Protein AF-A0A9P6T542-F1 (afdb_monomer)

Structure (mmCIF, N/CA/C/O backbone):
data_AF-A0A9P6T542-F1
#
_entry.id   AF-A0A9P6T542-F1
#
loop_
_atom_site.group_PDB
_atom_site.id
_atom_site.type_symbol
_atom_site.label_atom_id
_atom_site.label_alt_id
_atom_site.label_comp_id
_atom_site.label_asym_id
_atom_site.label_entity_id
_atom_site.label_seq_id
_atom_site.pdbx_PDB_ins_code
_atom_site.Cartn_x
_atom_site.Cartn_y
_atom_site.Cartn_z
_atom_site.occupancy
_atom_site.B_iso_or_equiv
_atom_site.auth_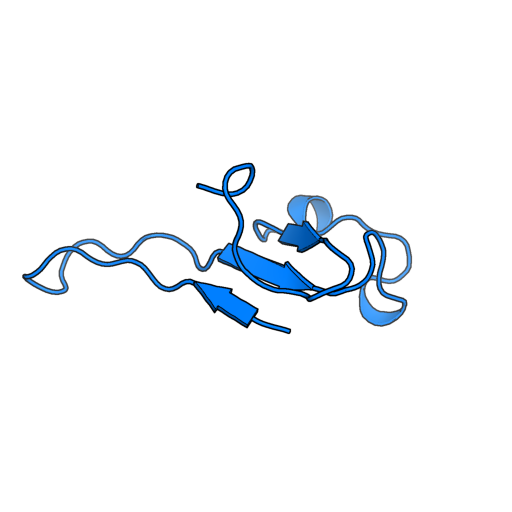seq_id
_atom_site.auth_comp_id
_atom_site.auth_asym_id
_atom_site.auth_atom_id
_atom_site.pdbx_PDB_model_num
ATOM 1 N N . VAL A 1 1 ? -1.577 4.546 4.071 1.00 92.12 1 VAL A N 1
ATOM 2 C CA . VAL A 1 1 ? -1.794 3.486 3.059 1.00 92.12 1 VAL A CA 1
ATOM 3 C C . VAL A 1 1 ? -0.511 3.366 2.276 1.00 92.12 1 VAL A C 1
ATOM 5 O O . VAL A 1 1 ? 0.085 4.399 2.001 1.00 92.12 1 VAL A O 1
ATOM 8 N N . THR A 1 2 ? -0.105 2.144 1.957 1.00 96.88 2 THR A N 1
ATOM 9 C CA . THR A 1 2 ? 1.110 1.847 1.193 1.00 96.88 2 THR A CA 1
ATOM 10 C C . THR A 1 2 ? 0.733 1.118 -0.088 1.00 96.88 2 THR A C 1
ATOM 12 O O . THR A 1 2 ? -0.172 0.286 -0.075 1.00 96.88 2 THR A O 1
ATOM 15 N N . PHE A 1 3 ? 1.431 1.431 -1.176 1.00 96.19 3 PHE A N 1
ATOM 16 C CA . PHE A 1 3 ? 1.308 0.756 -2.463 1.00 96.19 3 PHE A CA 1
ATOM 17 C C . PHE A 1 3 ? 2.651 0.115 -2.801 1.00 96.19 3 PHE A C 1
ATOM 19 O O . PHE A 1 3 ? 3.655 0.822 -2.880 1.00 96.19 3 PHE A O 1
ATOM 26 N N . ALA A 1 4 ? 2.677 -1.202 -2.998 1.00 95.06 4 ALA A N 1
ATOM 27 C CA . ALA A 1 4 ? 3.834 -1.871 -3.577 1.00 95.06 4 ALA A CA 1
ATOM 28 C C . ALA A 1 4 ? 3.603 -2.036 -5.080 1.00 95.06 4 ALA A C 1
ATOM 30 O O . ALA A 1 4 ? 2.636 -2.663 -5.519 1.00 95.06 4 ALA A O 1
ATOM 31 N N . LEU A 1 5 ? 4.483 -1.408 -5.856 1.00 95.38 5 LEU A N 1
ATOM 32 C CA . LEU A 1 5 ? 4.484 -1.444 -7.311 1.00 95.38 5 LEU A CA 1
ATOM 33 C C . LEU A 1 5 ? 5.638 -2.335 -7.756 1.00 95.38 5 LEU A C 1
ATOM 35 O O . LEU A 1 5 ? 6.776 -2.134 -7.333 1.00 95.38 5 LEU A O 1
ATOM 39 N N . THR A 1 6 ? 5.350 -3.310 -8.611 1.00 95.00 6 THR A N 1
ATOM 40 C CA . THR A 1 6 ? 6.348 -4.281 -9.059 1.00 95.00 6 THR A CA 1
ATOM 41 C C . THR A 1 6 ? 6.361 -4.354 -10.573 1.00 95.00 6 THR A C 1
ATOM 43 O O . THR A 1 6 ? 5.325 -4.489 -11.225 1.00 95.00 6 THR A O 1
ATOM 46 N N . CYS A 1 7 ? 7.560 -4.260 -11.134 1.00 97.69 7 CYS A N 1
ATOM 47 C CA . CYS A 1 7 ? 7.791 -4.335 -12.563 1.00 97.69 7 CYS A CA 1
ATOM 48 C C . CYS A 1 7 ? 9.122 -5.039 -12.840 1.00 97.69 7 CYS A C 1
ATOM 50 O O . CYS A 1 7 ? 10.041 -4.977 -12.024 1.00 97.69 7 CYS A O 1
ATOM 52 N N . ASN A 1 8 ? 9.240 -5.691 -13.998 1.00 97.06 8 ASN A N 1
ATOM 53 C CA . ASN A 1 8 ? 10.538 -6.160 -14.481 1.00 97.06 8 ASN A CA 1
ATOM 54 C C . ASN A 1 8 ? 11.468 -4.980 -14.828 1.00 97.06 8 ASN A C 1
ATOM 56 O O . ASN A 1 8 ? 11.007 -3.863 -15.067 1.00 97.06 8 ASN A O 1
ATOM 60 N N . ALA A 1 9 ? 12.776 -5.244 -14.921 1.00 97.25 9 ALA A N 1
ATOM 61 C CA . ALA A 1 9 ? 13.792 -4.222 -15.204 1.00 97.25 9 ALA A CA 1
ATOM 62 C C . ALA A 1 9 ? 13.542 -3.437 -16.509 1.00 97.25 9 ALA A C 1
ATOM 64 O O . ALA A 1 9 ? 13.895 -2.268 -16.605 1.00 97.25 9 ALA A O 1
ATOM 65 N N . LEU A 1 10 ? 12.904 -4.072 -17.498 1.00 97.19 10 LEU A N 1
ATOM 66 C CA . LEU A 1 10 ? 12.581 -3.468 -18.795 1.00 97.19 10 LEU A CA 1
ATOM 67 C C . LEU A 1 10 ? 11.301 -2.616 -18.791 1.00 97.19 10 LEU A C 1
ATOM 69 O O . LEU A 1 10 ? 10.990 -1.999 -19.803 1.00 97.19 10 LEU A O 1
ATOM 73 N N . GLY A 1 11 ? 10.507 -2.605 -17.717 1.00 95.44 11 GLY A N 1
ATOM 74 C CA . GLY A 1 11 ? 9.265 -1.823 -17.681 1.00 95.44 11 GLY A CA 1
ATOM 75 C C . GLY A 1 11 ? 8.059 -2.458 -18.396 1.00 95.44 11 GLY A C 1
ATOM 76 O O . GLY A 1 11 ? 6.958 -1.907 -18.348 1.00 95.44 11 GLY A O 1
ATOM 77 N N . THR A 1 12 ? 8.247 -3.591 -19.080 1.00 96.69 12 THR A N 1
ATOM 78 C CA . THR A 1 12 ? 7.257 -4.200 -19.988 1.00 96.69 12 THR A CA 1
ATOM 79 C C . THR A 1 12 ? 6.248 -5.106 -19.292 1.00 96.69 12 THR A C 1
ATOM 81 O O . THR A 1 12 ? 5.143 -5.287 -19.796 1.00 96.69 12 THR A O 1
ATOM 84 N N . LYS A 1 13 ? 6.604 -5.675 -18.137 1.00 97.31 13 LYS A N 1
ATOM 85 C CA . LYS A 1 13 ? 5.720 -6.520 -17.327 1.00 97.31 13 LYS A CA 1
ATOM 86 C C . LYS A 1 13 ? 5.505 -5.861 -15.978 1.00 97.31 13 LYS A C 1
ATOM 88 O O . LYS A 1 13 ? 6.411 -5.854 -15.147 1.00 97.31 13 LYS A O 1
ATOM 93 N N . LYS A 1 14 ? 4.300 -5.335 -15.777 1.00 97.00 14 LYS A N 1
ATOM 94 C CA . LYS A 1 14 ? 3.856 -4.696 -14.536 1.00 97.00 14 LYS A CA 1
ATOM 95 C C . LYS A 1 14 ? 2.868 -5.622 -13.843 1.00 97.00 14 LYS A C 1
ATOM 97 O O . LYS A 1 14 ? 1.962 -6.134 -14.495 1.00 97.00 14 LYS A O 1
ATOM 102 N N . LEU A 1 15 ? 3.064 -5.842 -12.550 1.00 94.62 15 LEU A N 1
ATOM 103 C CA . LEU A 1 15 ? 2.075 -6.518 -11.718 1.00 94.62 15 LEU A CA 1
ATOM 104 C C . LEU A 1 15 ? 1.031 -5.510 -11.239 1.00 94.62 15 LEU A C 1
ATOM 106 O O . LEU A 1 15 ? 1.291 -4.303 -11.195 1.00 94.62 15 LEU A O 1
ATOM 110 N N . GLU A 1 16 ? -0.147 -6.009 -1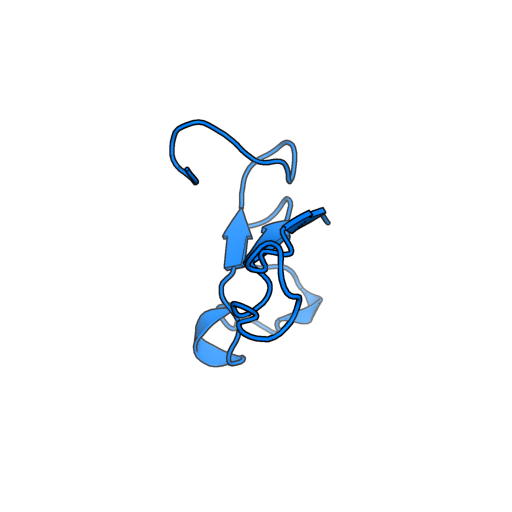0.874 1.00 94.12 16 GLU A N 1
ATOM 111 C CA . GLU A 1 16 ? -1.163 -5.181 -10.233 1.00 94.12 16 GLU A CA 1
ATOM 112 C C . GLU A 1 16 ? -0.631 -4.615 -8.906 1.00 94.12 16 GLU A C 1
ATOM 114 O O . GLU A 1 16 ? 0.083 -5.318 -8.182 1.00 94.12 16 GLU A O 1
ATOM 119 N N . PRO A 1 17 ? -0.953 -3.354 -8.563 1.00 94.50 17 PRO A N 1
ATOM 120 C CA . PRO A 1 17 ? -0.538 -2.776 -7.295 1.00 94.50 17 PRO A CA 1
ATOM 121 C C . PRO A 1 17 ? -1.045 -3.589 -6.105 1.00 94.50 17 PRO A C 1
ATOM 123 O O . PRO A 1 17 ? -2.237 -3.876 -5.990 1.00 94.50 17 PRO A O 1
ATOM 126 N N . LEU A 1 18 ? -0.147 -3.874 -5.165 1.00 94.88 18 LEU A N 1
ATOM 127 C CA . LEU A 1 18 ? -0.518 -4.420 -3.868 1.00 94.88 18 LEU A CA 1
ATOM 128 C C . LEU A 1 18 ? -0.807 -3.272 -2.900 1.00 94.88 18 LEU A C 1
ATOM 130 O O . LEU A 1 18 ? 0.071 -2.447 -2.630 1.00 94.88 18 LEU A O 1
ATOM 134 N N . ILE A 1 19 ? -2.021 -3.221 -2.357 1.00 96.12 19 ILE A N 1
ATOM 135 C CA . ILE A 1 19 ? -2.449 -2.159 -1.444 1.00 96.12 19 ILE A CA 1
ATOM 136 C C . ILE A 1 19 ? -2.358 -2.666 -0.007 1.00 96.12 19 ILE A C 1
ATOM 138 O O . ILE A 1 19 ? -2.913 -3.709 0.326 1.00 96.12 19 ILE A O 1
ATOM 142 N N . ILE A 1 20 ? -1.698 -1.909 0.870 1.00 97.12 20 ILE A N 1
ATOM 143 C CA . ILE A 1 20 ? -1.590 -2.228 2.296 1.00 97.12 20 ILE A CA 1
ATOM 144 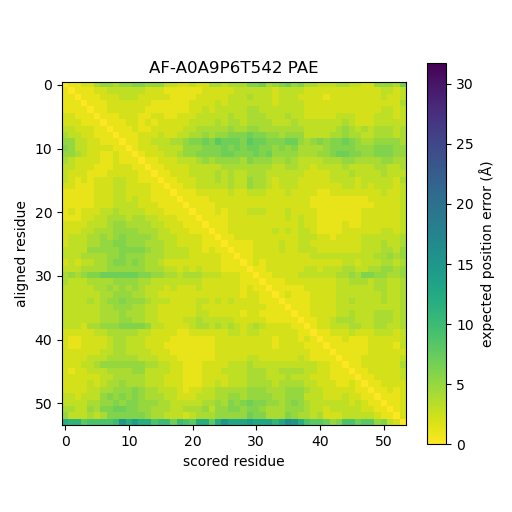C C . ILE A 1 20 ? -2.176 -1.081 3.118 1.00 97.12 20 ILE A C 1
ATOM 146 O O . ILE A 1 20 ? -1.715 0.065 3.066 1.00 97.12 20 ILE A O 1
ATOM 150 N N . GLY A 1 21 ? -3.215 -1.376 3.895 1.00 96.81 21 GLY A N 1
ATOM 151 C CA . GLY A 1 21 ? -3.829 -0.419 4.808 1.00 96.81 21 GLY A CA 1
ATOM 152 C C . GLY A 1 21 ? -3.698 -0.807 6.273 1.00 96.81 21 GLY A C 1
ATOM 153 O O . GLY A 1 21 ? -3.111 -1.823 6.634 1.00 96.81 21 GLY A O 1
ATOM 154 N N . ARG A 1 22 ? -4.232 0.054 7.144 1.00 96.62 22 ARG A N 1
ATOM 155 C CA . ARG A 1 22 ? -4.202 -0.182 8.592 1.00 96.62 22 ARG A CA 1
ATOM 156 C C . ARG A 1 22 ? -5.312 -1.122 9.059 1.00 96.62 22 ARG A C 1
ATOM 158 O O . ARG A 1 22 ? -5.111 -1.917 9.970 1.00 96.62 22 ARG A O 1
ATOM 165 N N . TYR A 1 23 ? -6.484 -1.001 8.447 1.00 95.44 23 TYR A N 1
ATOM 166 C CA . TYR A 1 23 ? -7.711 -1.668 8.870 1.00 95.44 23 TYR A CA 1
ATOM 167 C C . TYR A 1 23 ? -8.109 -2.726 7.854 1.00 95.44 23 TYR A C 1
ATOM 169 O O . TYR A 1 23 ? -8.075 -2.454 6.665 1.00 95.44 23 TYR A O 1
ATOM 177 N N . GLN A 1 24 ? -8.557 -3.894 8.308 1.00 92.88 24 GLN A N 1
ATOM 178 C CA . GLN A 1 24 ? -9.038 -4.955 7.418 1.00 92.88 24 GLN A CA 1
ATOM 179 C C . GLN A 1 24 ? -10.216 -4.515 6.539 1.00 92.88 24 GLN A C 1
ATOM 181 O O . GLN A 1 24 ? -10.309 -4.903 5.378 1.00 92.88 24 GLN A O 1
ATOM 186 N N . ARG A 1 25 ? -11.114 -3.698 7.100 1.00 93.44 25 ARG A N 1
ATOM 187 C CA . ARG A 1 25 ? -12.317 -3.175 6.441 1.00 93.44 25 ARG A CA 1
ATOM 188 C C . ARG A 1 25 ? -12.431 -1.664 6.664 1.00 93.44 25 ARG A C 1
ATOM 19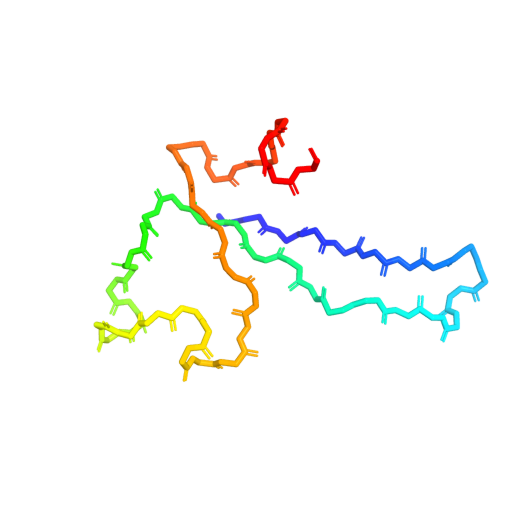0 O O . ARG A 1 25 ? -13.114 -1.236 7.593 1.00 93.44 25 ARG A O 1
ATOM 197 N N . PRO A 1 26 ? -11.737 -0.837 5.866 1.00 94.44 26 PRO A N 1
ATOM 198 C CA . PRO A 1 26 ? -11.880 0.614 5.927 1.00 94.44 26 PRO A CA 1
ATOM 199 C C . PRO A 1 26 ? -13.322 1.056 5.648 1.00 94.44 26 PRO A C 1
ATOM 201 O O . PRO A 1 26 ? -13.992 0.493 4.784 1.00 94.44 26 PRO A O 1
ATOM 204 N N . HIS A 1 27 ? -13.785 2.127 6.300 1.00 95.00 27 HIS A N 1
ATOM 205 C CA . HIS A 1 27 ? -15.137 2.664 6.075 1.00 95.00 27 HIS A CA 1
ATOM 206 C C . HIS A 1 27 ? -15.403 3.032 4.606 1.00 95.00 27 HIS A C 1
ATOM 208 O O . HIS A 1 27 ? -16.509 2.827 4.107 1.00 95.00 27 HIS A O 1
ATOM 214 N N . CYS A 1 28 ? -14.385 3.504 3.879 1.00 92.44 28 CYS A N 1
ATOM 215 C CA . CYS A 1 28 ? -14.505 3.830 2.457 1.00 92.44 28 CYS A CA 1
ATOM 216 C C . CYS A 1 28 ? -14.800 2.612 1.565 1.00 92.44 28 CYS A C 1
ATOM 218 O O . CYS A 1 28 ? -15.282 2.792 0.449 1.00 92.44 28 CYS A O 1
ATOM 220 N N . PHE A 1 29 ? -14.591 1.382 2.050 1.00 94.81 29 PHE A N 1
ATOM 221 C CA . PHE A 1 29 ? -14.949 0.170 1.307 1.00 94.81 29 PHE A CA 1
ATOM 222 C C . PHE A 1 29 ? -16.446 -0.151 1.416 1.00 94.81 29 PHE A C 1
ATOM 224 O O . PHE A 1 29 ? -16.939 -1.038 0.720 1.00 94.81 29 PHE A O 1
ATOM 231 N N . LYS A 1 30 ? -17.197 0.587 2.249 1.00 95.25 30 LYS A N 1
ATOM 232 C CA . LYS A 1 30 ? -18.643 0.404 2.454 1.00 95.25 30 LYS A CA 1
ATOM 233 C C . LYS A 1 30 ? -18.992 -1.037 2.856 1.00 95.25 30 LYS A C 1
ATOM 235 O O . LYS A 1 30 ? -19.924 -1.628 2.327 1.00 95.25 30 LYS A O 1
ATOM 240 N N . GLY A 1 31 ? -18.190 -1.614 3.755 1.00 93.12 31 GLY A N 1
ATOM 241 C CA . GLY A 1 31 ? -18.355 -2.987 4.252 1.00 93.12 31 GLY A CA 1
ATOM 242 C C . GLY A 1 31 ? -17.755 -4.082 3.363 1.00 93.12 31 GLY A C 1
ATOM 243 O O . GLY A 1 31 ? -17.637 -5.224 3.812 1.00 93.12 31 GLY A O 1
ATOM 244 N N . ARG A 1 32 ? -17.316 -3.736 2.148 1.00 94.44 32 ARG A N 1
ATOM 245 C CA . ARG A 1 32 ? -16.727 -4.685 1.201 1.00 94.44 32 ARG A CA 1
ATOM 246 C C . ARG A 1 32 ? -15.257 -4.981 1.499 1.00 94.44 3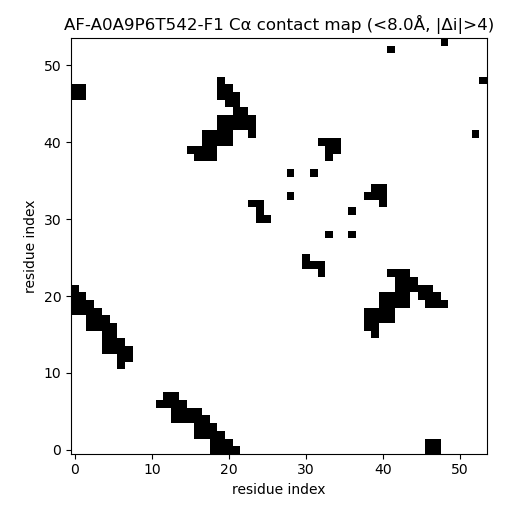2 ARG A C 1
ATOM 248 O O . ARG A 1 32 ? -14.568 -4.194 2.149 1.00 94.44 32 ARG A O 1
ATOM 255 N N . LEU A 1 33 ? -14.780 -6.132 1.048 1.00 93.50 33 LEU A N 1
ATOM 256 C CA . LEU A 1 33 ? -13.366 -6.501 1.022 1.00 93.50 33 LEU A CA 1
ATOM 257 C C . LEU A 1 33 ? -12.679 -5.883 -0.203 1.00 93.50 33 LEU A C 1
ATOM 259 O O . LEU A 1 33 ? -13.330 -5.561 -1.193 1.00 93.50 33 LEU A O 1
ATOM 263 N N . GLY A 1 34 ? -11.350 -5.748 -0.164 1.00 92.62 34 GLY A N 1
ATOM 264 C CA . GLY A 1 34 ? -10.595 -5.255 -1.325 1.00 92.62 34 GLY A CA 1
ATOM 265 C C . GLY A 1 34 ? -10.779 -6.130 -2.570 1.00 92.62 34 GLY A C 1
ATOM 266 O O . GLY A 1 34 ? -10.964 -5.609 -3.666 1.00 92.62 34 GLY A O 1
ATOM 267 N N . SER A 1 35 ? -10.853 -7.452 -2.391 1.00 92.88 35 SER A N 1
ATOM 268 C CA . SER A 1 35 ? -11.119 -8.405 -3.476 1.00 92.88 35 SER A CA 1
ATOM 269 C C . SER A 1 35 ? -12.493 -8.208 -4.127 1.00 92.88 35 SER A C 1
ATOM 271 O O . SER A 1 35 ? -12.607 -8.315 -5.342 1.00 92.88 35 SER A O 1
ATOM 273 N N . GLU A 1 36 ? -13.521 -7.843 -3.355 1.00 95.12 36 GLU A N 1
ATOM 274 C CA . GLU A 1 36 ? -14.861 -7.506 -3.873 1.00 95.12 36 GLU A CA 1
ATOM 275 C C . GLU A 1 36 ? -14.880 -6.168 -4.632 1.00 95.12 36 GLU A C 1
ATOM 277 O O . GLU A 1 36 ? -15.814 -5.882 -5.380 1.00 95.12 36 GLU A O 1
ATOM 282 N N . LEU A 1 37 ? -13.862 -5.331 -4.423 1.00 94.00 37 LEU A N 1
ATOM 283 C CA . LEU A 1 37 ? -13.646 -4.068 -5.126 1.00 94.00 37 LEU A CA 1
ATOM 284 C C . LEU A 1 37 ? -12.663 -4.203 -6.301 1.00 94.00 37 LEU A C 1
ATOM 286 O O . LEU A 1 37 ? -12.436 -3.220 -7.004 1.00 94.00 37 LEU A O 1
ATOM 290 N N . GLY A 1 38 ? -12.100 -5.395 -6.520 1.00 94.00 38 GLY A N 1
ATOM 291 C CA . GLY A 1 38 ? -11.189 -5.681 -7.627 1.00 94.00 38 GLY A CA 1
ATOM 292 C C . GLY A 1 38 ? -9.730 -5.296 -7.384 1.00 94.00 38 GLY A C 1
ATOM 293 O O . GLY A 1 38 ? -9.009 -5.075 -8.348 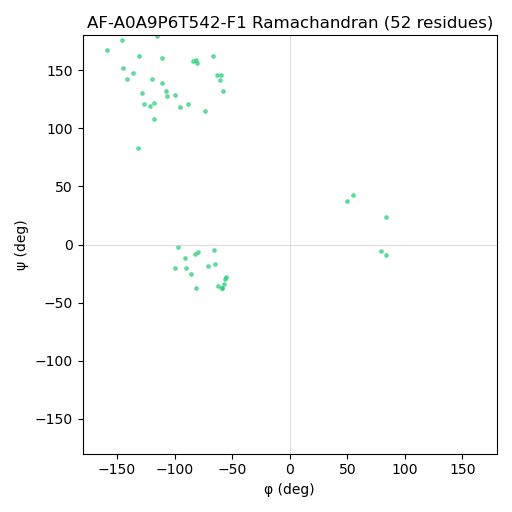1.00 94.00 38 GLY A O 1
ATOM 294 N N . PHE A 1 39 ? -9.271 -5.192 -6.131 1.00 92.06 39 PHE A N 1
ATOM 295 C CA . PHE A 1 39 ? -7.854 -4.948 -5.843 1.00 92.06 39 PHE A CA 1
ATOM 296 C C . PHE A 1 39 ? -7.302 -5.825 -4.717 1.00 92.06 39 PHE A C 1
ATOM 298 O O . PHE A 1 39 ? -7.984 -6.158 -3.745 1.00 92.06 39 PHE A O 1
ATOM 305 N N . SER A 1 40 ? -6.018 -6.170 -4.832 1.00 93.81 40 SER A N 1
ATOM 306 C CA . SER A 1 40 ? -5.308 -6.940 -3.813 1.00 93.81 40 SER A CA 1
ATOM 307 C C . SER A 1 40 ? -5.025 -6.066 -2.588 1.00 93.81 40 SER A C 1
ATOM 309 O O . SER A 1 40 ? -4.299 -5.071 -2.674 1.00 93.81 40 SER A O 1
ATOM 311 N N . TYR A 1 41 ? -5.638 -6.413 -1.451 1.00 95.75 41 TYR A N 1
ATOM 312 C CA . TYR A 1 41 ? -5.604 -5.616 -0.22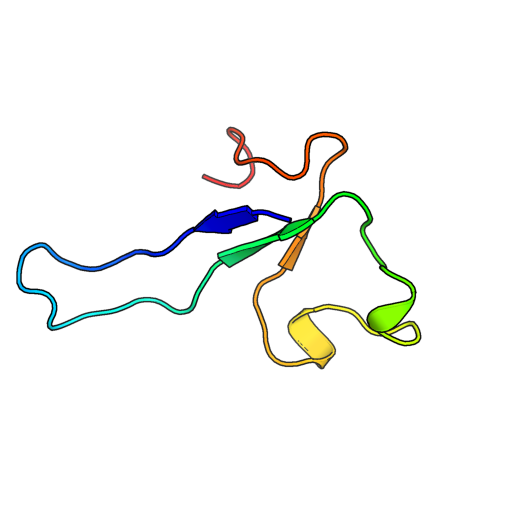6 1.00 95.75 41 TYR A CA 1
ATOM 313 C C . TYR A 1 41 ? -5.137 -6.425 0.983 1.00 95.75 41 TYR A C 1
ATOM 315 O O . TYR A 1 41 ? -5.795 -7.379 1.397 1.00 95.75 41 TYR A O 1
ATOM 323 N N . PHE A 1 42 ? -4.052 -5.971 1.602 1.00 95.88 42 PHE A N 1
ATOM 324 C CA . PHE A 1 42 ? -3.548 -6.468 2.877 1.00 95.88 42 PHE A CA 1
ATOM 325 C C . PHE A 1 42 ? -3.721 -5.419 3.973 1.00 95.88 42 PHE A C 1
ATOM 327 O O . PHE A 1 42 ? -3.859 -4.219 3.720 1.00 95.88 42 PHE A O 1
ATOM 334 N N . PHE A 1 43 ? -3.687 -5.868 5.225 1.00 95.88 43 PHE A N 1
ATOM 335 C CA . PHE A 1 43 ? -3.810 -4.984 6.373 1.00 95.88 43 PHE A CA 1
ATOM 336 C C . PHE A 1 43 ? -2.886 -5.406 7.510 1.00 95.88 43 PHE A C 1
ATOM 338 O O . PHE A 1 43 ? -2.703 -6.586 7.790 1.00 95.88 43 PHE A O 1
ATOM 345 N N . ASN A 1 44 ? -2.317 -4.417 8.190 1.00 96.31 44 ASN A N 1
ATOM 346 C CA . ASN A 1 44 ? -1.686 -4.581 9.495 1.00 96.31 44 ASN A CA 1
ATOM 347 C C . ASN A 1 44 ? -1.612 -3.225 10.200 1.00 96.31 44 ASN A C 1
ATOM 349 O O . ASN A 1 44 ? -1.781 -2.182 9.575 1.00 96.31 44 ASN A O 1
ATOM 353 N N . SER A 1 45 ? -1.302 -3.211 11.496 1.00 95.56 45 SER A N 1
ATOM 354 C CA . SER A 1 45 ? -1.282 -1.978 12.295 1.00 95.56 45 SER A CA 1
ATOM 355 C C . SER A 1 45 ? -0.368 -0.878 11.732 1.00 95.56 45 SER A C 1
ATOM 357 O O . SER A 1 45 ? -0.657 0.305 11.917 1.00 95.56 45 SER A O 1
ATOM 359 N N . LYS A 1 46 ? 0.699 -1.238 11.011 1.00 95.88 46 LYS A N 1
ATOM 360 C CA . LYS A 1 46 ? 1.660 -0.294 10.420 1.0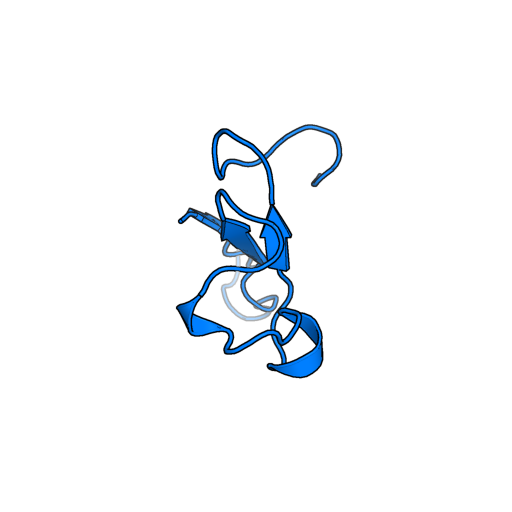0 95.88 46 LYS A CA 1
ATOM 361 C C . LYS A 1 46 ? 1.297 0.140 8.998 1.00 95.88 46 LYS A C 1
ATOM 363 O O . LYS A 1 46 ? 1.893 1.087 8.500 1.00 95.88 46 LYS A O 1
ATOM 368 N N . ALA A 1 47 ? 0.333 -0.524 8.357 1.00 96.44 47 ALA A N 1
ATOM 369 C CA . ALA A 1 47 ? 0.032 -0.380 6.937 1.00 96.44 47 ALA A CA 1
ATOM 370 C C . ALA A 1 47 ? 1.286 -0.509 6.048 1.00 96.44 47 ALA A C 1
ATOM 372 O O . ALA A 1 47 ? 1.426 0.226 5.074 1.00 96.44 47 ALA A O 1
ATOM 373 N N . TRP A 1 48 ? 2.214 -1.403 6.400 1.00 96.06 48 TRP A N 1
ATOM 374 C CA . TRP A 1 48 ? 3.512 -1.566 5.732 1.00 96.06 48 TRP A CA 1
ATOM 375 C C . TRP A 1 48 ? 3.793 -3.033 5.401 1.00 96.06 48 TRP A C 1
ATOM 377 O O . TRP A 1 48 ? 3.166 -3.925 5.966 1.00 96.06 48 TRP A O 1
ATOM 387 N N . MET A 1 49 ? 4.732 -3.299 4.498 1.00 95.31 49 MET A N 1
ATOM 388 C CA . MET A 1 49 ? 5.135 -4.659 4.134 1.00 95.31 49 MET A CA 1
ATOM 389 C C . MET A 1 49 ? 5.758 -5.411 5.328 1.00 95.31 49 MET A C 1
ATOM 391 O O . MET A 1 49 ? 6.426 -4.817 6.176 1.00 95.31 49 MET A O 1
ATOM 395 N N . ASN A 1 50 ? 5.526 -6.723 5.409 1.00 94.38 50 ASN A N 1
ATOM 396 C CA . ASN A 1 50 ? 6.119 -7.621 6.403 1.00 94.38 50 ASN A CA 1
ATOM 397 C C . ASN A 1 50 ? 6.369 -9.012 5.783 1.00 94.38 50 ASN A C 1
ATOM 399 O O . ASN A 1 50 ? 5.960 -9.256 4.651 1.00 94.38 50 ASN A O 1
ATOM 403 N N . HIS A 1 51 ? 6.985 -9.919 6.545 1.00 93.12 51 HIS A N 1
ATOM 404 C CA . HIS A 1 51 ? 7.330 -11.284 6.111 1.00 93.12 51 HIS A CA 1
ATOM 405 C C . HIS A 1 51 ? 6.133 -12.212 5.810 1.00 93.12 51 HIS A C 1
ATOM 407 O O . HIS A 1 51 ? 6.340 -13.365 5.468 1.00 93.12 51 HIS A O 1
ATOM 413 N N . MET A 1 52 ? 4.892 -11.773 6.049 1.00 92.31 52 MET A N 1
ATOM 414 C CA . MET A 1 52 ? 3.688 -12.535 5.687 1.00 92.31 52 MET A CA 1
ATOM 415 C C . MET A 1 52 ? 3.062 -12.028 4.384 1.00 92.31 52 MET A C 1
ATOM 417 O O . MET A 1 52 ? 2.248 -12.718 3.781 1.00 92.31 52 MET A O 1
ATOM 421 N N . ILE A 1 53 ? 3.380 -10.789 3.996 1.00 89.81 53 ILE A N 1
ATOM 422 C CA . ILE A 1 53 ? 2.925 -10.158 2.752 1.00 89.81 53 ILE A CA 1
ATOM 423 C C . ILE A 1 53 ? 3.932 -10.434 1.617 1.00 89.81 53 ILE A C 1
ATOM 425 O O . ILE A 1 53 ? 3.563 -10.337 0.448 1.00 89.81 53 ILE A O 1
ATOM 429 N N . PHE A 1 54 ? 5.177 -10.782 1.966 1.00 75.31 54 PHE A N 1
ATOM 430 C CA . PHE A 1 54 ? 6.251 -11.197 1.064 1.00 75.31 54 PHE A CA 1
ATOM 431 C C . PHE A 1 54 ? 6.700 -12.621 1.383 1.00 75.31 54 PHE A C 1
ATOM 433 O O . PHE A 1 54 ? 6.979 -12.860 2.579 1.00 75.31 54 PHE A O 1
#

Radius of gyration: 12.37 Å; Cα contacts (8 Å, |Δi|>4): 85; chains: 1; bounding box: 32×16×32 Å

pLDDT: mean 94.6, std 3.13, range [75.31, 97.69]

Mean predicted aligned error: 2.89 Å

Sequence (54 aa):
VTFALTCNALGTKKLEPLIIGRYQRPHCFKGRLGSELGFSYFFNSKAWMNHMIF

Solvent-accessible surface area (backbone atoms only — not comparable to full-atom values): 3423 Å² total; per-residue (Å²): 117,36,75,51,80,49,61,48,97,84,69,80,53,68,56,80,59,39,36,24,26,52,50,83,64,47,74,91,50,73,83,41,50,43,68,82,72,76,40,56,64,47,59,37,90,80,17,64,92,48,81,86,81,94

Foldseek 3Di:
DDWDWDDPPVRPDTDAIAFFEADQDDVVCVRDGVVVVPHHYHHHNVSDDDPVND

Organism: NCBI:txid708437

InterPro domains: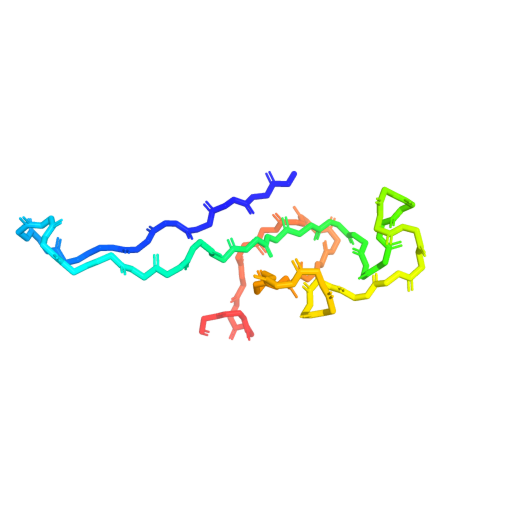
  IPR004875 DDE superfamily endonuclease domain [PF03184] (1-54)

Secondary structure (DSSP, 8-state):
-EEE--B-TTSS-BPPPEEEESSSS-GGGTT--TGGGTS-EEE-TT-S--TTT-